Protein AF-A0A974HZK7-F1 (afdb_monomer_lite)

Sequence (130 aa):
MLIGRQHMVKIETKLYTKPSAGNTILRADSYHPRHTKTSVPFSRFLRYRRNCSTLEYFDEQSITLKQKRINRGYSVDIVESADFKACAHDRNSLLLKTKSKDKNNDGATKRDTGDTNKTPIYFSTAYRIQ

pLDDT: mean 77.26, std 22.56, range [32.09, 97.56]

Secondary structure (DSSP, 8-state):
------------------TT----S--TTSSS-HHHHHHHHHHHHHHHHHH-SSHHHHHHHHHHHHHHHHTTT--HHHHHHHHHHHHTS-HHHHHS-PPP------------------------------

Foldseek 3Di:
DDDPPPPPDDDWFADDDDPPPPPPDDAPPDPDDPVRLLVVLLVVLLVRLQRGRDLVSSVVVLVVSLVVRVVSVDDNVSNVVSNVVSSPDDNVVSVDDDDDDPDPDDDDDDPDPDDPDDDPDPDPPDDPDD

Structure (mmCIF, N/CA/C/O backbone):
data_AF-A0A974HZK7-F1
#
_entry.id   AF-A0A974HZK7-F1
#
loop_
_atom_site.group_PDB
_atom_site.id
_atom_site.type_symbol
_atom_site.label_atom_id
_atom_site.label_alt_id
_atom_site.label_comp_id
_atom_site.label_asym_id
_atom_site.label_entity_id
_atom_site.label_seq_id
_atom_site.pdbx_PDB_ins_code
_atom_site.Cartn_x
_atom_site.Cartn_y
_atom_site.Cartn_z
_atom_site.occupancy
_atom_site.B_iso_or_equiv
_atom_site.auth_seq_id
_atom_site.auth_comp_id
_atom_site.auth_asym_id
_atom_site.auth_atom_id
_atom_site.pdbx_PDB_model_num
ATOM 1 N N . MET A 1 1 ? -25.315 12.784 41.393 1.00 38.06 1 MET A N 1
ATOM 2 C CA . MET A 1 1 ? -24.265 12.031 40.672 1.00 38.06 1 MET A CA 1
ATOM 3 C C . MET A 1 1 ? -24.535 12.151 39.179 1.00 38.06 1 MET A C 1
ATOM 5 O O . MET A 1 1 ? -25.517 11.594 38.710 1.00 38.06 1 MET A O 1
ATOM 9 N N . LEU A 1 2 ? -23.744 12.941 38.451 1.00 43.28 2 LEU A N 1
ATOM 10 C CA . LEU A 1 2 ? -23.859 13.066 36.994 1.00 43.28 2 LEU A CA 1
ATOM 11 C C . LEU A 1 2 ? -22.993 11.980 36.349 1.00 43.28 2 LEU A C 1
ATOM 13 O O . LEU A 1 2 ? -21.771 12.006 36.456 1.00 43.28 2 LEU A O 1
ATOM 17 N N . ILE A 1 3 ? -23.646 11.003 35.724 1.00 54.22 3 ILE A N 1
ATOM 18 C CA . ILE A 1 3 ? -23.004 9.953 34.932 1.00 54.22 3 ILE A CA 1
ATOM 19 C C . ILE A 1 3 ? -22.459 10.625 33.669 1.00 54.22 3 ILE A C 1
ATOM 21 O O . ILE A 1 3 ? -23.225 11.064 32.811 1.00 54.22 3 ILE A O 1
ATOM 25 N N . GLY A 1 4 ? -21.135 10.743 33.572 1.00 53.88 4 GLY A N 1
ATOM 26 C CA . GLY A 1 4 ? -20.458 11.244 32.381 1.00 53.88 4 GLY A CA 1
ATOM 27 C C . GLY A 1 4 ? -20.748 10.340 31.184 1.00 53.88 4 GLY A C 1
ATOM 28 O O . GLY A 1 4 ? -20.134 9.286 31.034 1.00 53.88 4 GLY A O 1
ATOM 29 N N . ARG A 1 5 ? -21.688 10.748 30.326 1.00 57.84 5 ARG A N 1
ATOM 30 C CA . ARG A 1 5 ? -21.888 10.159 28.998 1.00 57.84 5 ARG A CA 1
ATOM 31 C C . ARG A 1 5 ? -20.632 10.420 28.167 1.00 57.84 5 ARG A C 1
ATOM 33 O O . ARG A 1 5 ? -20.467 11.488 27.588 1.00 57.84 5 ARG A O 1
ATOM 40 N N . GLN A 1 6 ? -19.745 9.434 28.111 1.00 63.00 6 GLN A N 1
ATOM 41 C CA . GLN A 1 6 ? -18.713 9.355 27.084 1.00 63.00 6 GLN A CA 1
ATOM 42 C C . GLN A 1 6 ? -19.443 9.211 25.741 1.00 63.00 6 GLN A C 1
ATOM 44 O O . GLN A 1 6 ? -19.964 8.142 25.425 1.00 63.00 6 GLN A O 1
ATOM 49 N N . HIS A 1 7 ? -19.551 10.286 24.961 1.00 63.12 7 HIS A N 1
ATOM 50 C CA . HIS A 1 7 ? -19.934 10.157 23.560 1.00 63.12 7 HIS A CA 1
ATOM 51 C C . HIS A 1 7 ? -18.834 9.343 22.865 1.00 63.12 7 HIS A C 1
ATOM 53 O O . HIS A 1 7 ? -17.731 9.846 22.659 1.00 63.12 7 HIS A O 1
ATOM 59 N N . MET A 1 8 ? -19.113 8.078 22.532 1.00 64.25 8 MET A N 1
ATOM 60 C CA . MET A 1 8 ? -18.230 7.236 21.717 1.00 64.25 8 MET A CA 1
ATOM 61 C C . MET A 1 8 ? -18.245 7.759 20.275 1.00 64.25 8 MET A C 1
ATOM 63 O O . MET A 1 8 ? -18.921 7.231 19.396 1.00 64.25 8 MET A O 1
ATOM 67 N N . VAL A 1 9 ? -17.532 8.856 20.034 1.00 81.06 9 VAL A N 1
ATOM 68 C CA . VAL A 1 9 ? -17.313 9.372 18.685 1.00 81.06 9 VAL A CA 1
ATOM 69 C C . VAL A 1 9 ? -16.257 8.492 18.027 1.00 81.06 9 VAL A C 1
ATOM 71 O O . VAL A 1 9 ? -15.106 8.443 18.463 1.00 81.06 9 VAL A O 1
ATOM 74 N N . LYS A 1 10 ? -16.649 7.770 16.974 1.00 85.62 10 LYS A N 1
ATOM 75 C CA . LYS A 1 10 ? -15.711 7.020 16.137 1.00 85.62 10 LYS A CA 1
ATOM 76 C C . LYS A 1 10 ? -14.884 8.022 15.328 1.00 85.62 10 LYS A C 1
ATOM 78 O O . LYS A 1 10 ? -15.414 8.700 14.453 1.00 85.62 10 LYS A O 1
ATOM 83 N N . ILE A 1 11 ? -13.592 8.125 15.633 1.00 89.94 11 ILE A N 1
ATOM 84 C CA . ILE A 1 11 ? -12.662 8.979 1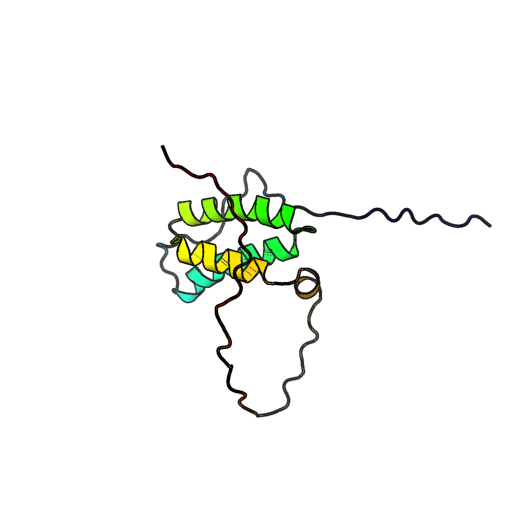4.889 1.00 89.94 11 ILE A CA 1
ATOM 85 C C . ILE A 1 11 ? -12.176 8.210 13.664 1.00 89.94 11 ILE A C 1
ATOM 87 O O . ILE A 1 11 ? -11.546 7.160 13.792 1.00 89.94 11 ILE A O 1
ATOM 91 N N . GLU A 1 12 ? -12.436 8.758 12.482 1.00 93.75 12 GLU A N 1
ATOM 92 C CA . GLU A 1 12 ? -11.912 8.238 11.226 1.00 93.75 12 GLU A CA 1
ATOM 93 C C . GLU A 1 12 ? -10.859 9.180 10.653 1.00 93.75 12 GLU A C 1
ATOM 95 O O . GLU A 1 12 ? -10.958 10.404 10.717 1.00 93.75 12 GLU A O 1
ATOM 100 N N . THR A 1 13 ? -9.819 8.586 10.085 1.00 93.75 13 THR A N 1
ATOM 101 C CA . THR A 1 13 ? -8.685 9.293 9.503 1.00 93.75 13 THR A CA 1
ATOM 102 C C . THR A 1 13 ? -8.561 8.944 8.030 1.00 93.75 13 THR A C 1
ATOM 104 O O . THR A 1 13 ? -8.586 7.772 7.648 1.00 93.75 13 THR A O 1
ATOM 107 N N . LYS A 1 14 ? -8.371 9.973 7.208 1.00 93.88 14 LYS A N 1
ATOM 108 C CA . LYS A 1 14 ? -8.035 9.870 5.789 1.00 93.88 14 LYS A CA 1
ATOM 109 C C . LYS A 1 14 ? -6.716 10.587 5.546 1.00 93.88 14 LYS A C 1
ATOM 111 O O . LYS A 1 14 ? -6.341 11.499 6.285 1.00 93.88 14 LYS A O 1
ATOM 116 N N . LEU A 1 15 ? -5.986 10.167 4.521 1.00 91.69 15 LEU A N 1
ATOM 117 C CA . LEU A 1 15 ? -4.746 10.832 4.163 1.00 91.69 15 LEU A CA 1
ATOM 118 C C . LEU A 1 15 ? -5.020 12.206 3.535 1.00 91.69 15 LEU A C 1
ATOM 120 O O . LEU A 1 15 ? -5.719 12.311 2.533 1.00 91.69 15 LEU A O 1
ATOM 124 N N . TYR A 1 16 ? -4.389 13.242 4.081 1.00 90.25 16 TYR A N 1
ATOM 125 C CA . TYR A 1 16 ? -4.330 14.566 3.471 1.00 90.25 16 TYR A CA 1
ATOM 126 C C . TYR A 1 16 ? -2.948 14.802 2.851 1.00 90.25 16 TYR A C 1
ATOM 128 O O . TYR A 1 16 ? -1.918 14.550 3.481 1.00 90.25 16 TYR A O 1
ATOM 136 N N . THR A 1 17 ? -2.916 15.297 1.613 1.00 84.62 17 THR A N 1
ATOM 137 C CA . THR A 1 17 ? -1.684 15.737 0.945 1.00 84.62 17 THR A CA 1
ATOM 138 C C . THR A 1 17 ? -1.786 17.228 0.675 1.00 84.62 17 THR A C 1
ATOM 140 O O . THR A 1 17 ? -2.718 17.670 0.009 1.00 84.62 17 THR A O 1
ATOM 143 N N . LYS A 1 18 ? -0.816 18.007 1.162 1.00 88.00 18 LYS A N 1
ATOM 144 C CA . LYS A 1 18 ? -0.769 19.449 0.900 1.00 88.00 18 LYS A CA 1
ATOM 145 C C . LYS A 1 18 ? -0.666 19.703 -0.617 1.00 88.00 18 LYS A C 1
ATOM 147 O O . LYS A 1 18 ? 0.160 19.046 -1.252 1.00 88.00 18 LYS A O 1
ATOM 152 N N . PRO A 1 19 ? -1.385 20.688 -1.186 1.00 83.62 19 PRO A N 1
ATOM 153 C CA . PRO A 1 19 ? -1.305 21.008 -2.617 1.00 83.62 19 PRO A CA 1
ATOM 154 C C . PRO A 1 19 ? 0.120 21.308 -3.103 1.00 83.62 19 PRO A C 1
ATOM 156 O O . PRO A 1 19 ? 0.504 20.919 -4.199 1.00 83.62 19 PRO A O 1
ATOM 159 N N . SER A 1 20 ? 0.933 21.945 -2.253 1.00 83.62 20 SER A N 1
ATOM 160 C CA . SER A 1 20 ? 2.330 22.280 -2.553 1.00 83.62 20 SER A CA 1
ATOM 161 C C . SER A 1 20 ? 3.323 21.161 -2.224 1.00 83.62 20 SER A C 1
ATOM 163 O O . SER A 1 20 ? 4.514 21.298 -2.503 1.00 83.62 20 SER A O 1
ATOM 165 N N . ALA A 1 21 ? 2.889 20.080 -1.565 1.00 77.69 21 ALA A N 1
ATOM 166 C CA . ALA A 1 21 ? 3.770 18.957 -1.293 1.00 77.69 21 ALA A CA 1
ATOM 167 C C . ALA A 1 21 ? 3.973 18.191 -2.599 1.00 77.69 21 ALA A C 1
ATOM 169 O O . ALA A 1 21 ? 3.167 17.341 -2.979 1.00 77.69 21 ALA A O 1
ATOM 170 N N . GLY A 1 22 ? 5.073 18.496 -3.287 1.00 67.88 22 GLY A N 1
ATOM 171 C CA . GLY A 1 22 ? 5.517 17.699 -4.417 1.00 67.88 22 GLY A CA 1
ATOM 172 C C . GLY A 1 22 ? 5.631 16.226 -4.025 1.00 67.88 22 GLY A C 1
ATOM 173 O O . GLY A 1 22 ? 5.844 15.876 -2.861 1.00 67.88 22 GLY A O 1
ATOM 174 N N . ASN A 1 23 ? 5.505 15.341 -5.011 1.00 64.44 23 ASN A N 1
ATOM 175 C CA . ASN A 1 23 ? 5.738 13.914 -4.823 1.00 64.44 23 ASN A CA 1
ATOM 176 C C . ASN A 1 23 ? 7.238 13.690 -4.519 1.00 64.44 23 ASN A C 1
ATOM 178 O O . ASN A 1 23 ? 8.011 13.371 -5.418 1.00 64.44 23 ASN A O 1
ATOM 182 N N . THR A 1 24 ? 7.647 13.892 -3.264 1.00 61.62 24 THR A N 1
ATOM 183 C CA . THR A 1 24 ? 9.026 13.974 -2.728 1.00 61.62 24 THR A CA 1
ATOM 184 C C . THR A 1 24 ? 9.790 12.654 -2.722 1.00 61.62 24 THR A C 1
ATOM 186 O O . THR A 1 24 ? 10.678 12.432 -1.910 1.00 61.62 24 THR A O 1
ATOM 189 N N . ILE A 1 25 ? 9.463 11.740 -3.627 1.00 64.81 25 ILE A N 1
ATOM 190 C CA . ILE A 1 25 ? 10.119 10.440 -3.687 1.00 64.81 25 ILE A CA 1
ATOM 191 C C . ILE A 1 25 ? 10.586 10.154 -5.086 1.00 64.81 25 ILE A C 1
ATOM 193 O O . ILE A 1 25 ? 9.818 10.270 -6.046 1.00 64.81 25 ILE A O 1
ATOM 197 N N . LEU A 1 26 ? 11.848 9.745 -5.074 1.00 86.50 26 LEU A N 1
ATOM 198 C CA . LEU A 1 26 ? 12.656 9.064 -6.057 1.00 86.50 26 LEU A CA 1
ATOM 199 C C . LEU A 1 26 ? 11.974 8.766 -7.392 1.00 86.50 26 LEU A C 1
ATOM 201 O O . LEU A 1 26 ? 10.902 8.167 -7.444 1.00 86.50 26 LEU A O 1
ATOM 205 N N . ARG A 1 27 ? 12.626 9.178 -8.479 1.00 91.25 27 ARG A N 1
ATOM 206 C CA . ARG A 1 27 ? 12.264 8.738 -9.825 1.00 91.25 27 ARG A CA 1
ATOM 207 C C . ARG A 1 27 ? 12.791 7.329 -10.089 1.00 91.25 27 ARG A C 1
ATOM 209 O O . ARG A 1 27 ? 13.791 6.929 -9.502 1.00 91.25 27 ARG A O 1
ATOM 216 N N . ALA A 1 28 ? 12.146 6.588 -10.982 1.00 91.88 28 ALA A N 1
ATOM 217 C CA . ALA A 1 28 ? 12.598 5.240 -11.328 1.00 91.88 28 ALA A CA 1
ATOM 218 C C . ALA A 1 28 ? 13.940 5.224 -12.091 1.00 91.88 28 ALA A C 1
ATOM 220 O O . ALA A 1 28 ? 14.714 4.276 -11.958 1.00 91.88 28 ALA A O 1
ATOM 221 N N . ASP A 1 29 ? 14.246 6.290 -12.828 1.00 92.19 29 ASP A N 1
ATOM 222 C CA . ASP A 1 29 ? 15.466 6.481 -13.627 1.00 92.19 29 ASP A CA 1
ATOM 223 C C . ASP A 1 29 ? 16.657 7.042 -12.831 1.00 92.19 29 ASP A C 1
ATOM 225 O O . ASP A 1 29 ? 17.756 7.162 -13.361 1.00 92.19 29 ASP A O 1
ATOM 229 N N . SER A 1 30 ? 16.483 7.357 -11.546 1.00 92.12 30 SER A N 1
ATOM 230 C CA . SER A 1 30 ? 17.564 7.913 -10.730 1.00 92.12 30 SER A CA 1
ATOM 231 C C . SER A 1 30 ? 18.711 6.918 -10.506 1.00 92.12 30 SER A C 1
ATOM 233 O O . SER 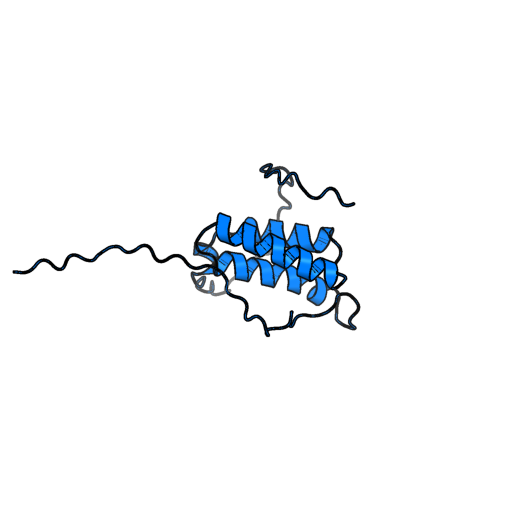A 1 30 ? 18.528 5.701 -10.565 1.00 92.12 30 SER A O 1
ATOM 235 N N . TYR A 1 31 ? 19.896 7.405 -10.144 1.00 94.12 31 TYR A N 1
ATOM 236 C CA . TYR A 1 31 ? 21.050 6.550 -9.844 1.00 94.12 31 TYR A CA 1
ATOM 237 C C . TYR A 1 31 ? 20.997 5.983 -8.415 1.00 94.12 31 TYR A C 1
ATOM 239 O O . TYR A 1 31 ? 21.801 6.322 -7.550 1.00 94.12 31 TYR A O 1
ATOM 247 N N . HIS A 1 32 ? 19.971 5.189 -8.112 1.00 91.94 32 HIS A N 1
ATOM 248 C CA . HIS A 1 32 ? 19.811 4.516 -6.819 1.00 91.94 32 HIS A CA 1
ATOM 249 C C . HIS A 1 32 ? 19.712 2.999 -6.993 1.00 91.94 32 HIS A C 1
ATOM 251 O O . HIS A 1 32 ? 19.240 2.531 -8.036 1.00 91.94 32 HIS A O 1
ATOM 257 N N . PRO A 1 33 ? 20.088 2.219 -5.964 1.00 94.19 33 PRO A N 1
ATOM 258 C CA . PRO A 1 33 ? 19.976 0.771 -6.009 1.00 94.19 33 PRO A CA 1
ATOM 259 C C . PRO A 1 33 ? 18.554 0.295 -6.318 1.00 94.19 33 PRO A C 1
ATOM 261 O O . PRO A 1 33 ? 17.561 0.874 -5.863 1.00 94.19 33 PRO A O 1
ATOM 264 N N . ARG A 1 34 ? 18.457 -0.823 -7.048 1.00 91.88 34 ARG A N 1
ATOM 265 C CA . ARG A 1 34 ? 17.174 -1.430 -7.436 1.00 91.88 34 ARG A CA 1
ATOM 266 C C . ARG A 1 34 ? 16.275 -1.696 -6.228 1.00 91.88 34 ARG A C 1
ATOM 268 O O . ARG A 1 34 ? 15.092 -1.374 -6.281 1.00 91.88 34 ARG A O 1
ATOM 275 N N . HIS A 1 35 ? 16.841 -2.218 -5.138 1.00 92.88 35 HIS A N 1
ATOM 276 C CA . HIS A 1 35 ? 16.084 -2.550 -3.929 1.00 92.88 35 HIS A CA 1
ATOM 277 C C . HIS A 1 35 ? 15.391 -1.323 -3.314 1.00 92.88 35 HIS A C 1
ATOM 279 O O . HIS A 1 35 ? 14.252 -1.433 -2.863 1.00 92.88 35 HIS A O 1
ATOM 285 N N . THR A 1 36 ? 16.027 -0.146 -3.356 1.00 92.06 36 THR A N 1
ATOM 286 C CA . THR A 1 36 ? 15.452 1.121 -2.877 1.00 92.06 36 THR A CA 1
ATOM 287 C C . THR A 1 36 ? 14.289 1.554 -3.754 1.00 92.06 36 THR A C 1
ATOM 289 O O . THR A 1 36 ? 13.224 1.916 -3.260 1.00 92.06 36 THR A O 1
ATOM 292 N N . LYS A 1 37 ? 14.458 1.473 -5.076 1.00 91.69 37 LYS A N 1
ATOM 293 C CA . LYS A 1 37 ? 13.392 1.822 -6.018 1.00 91.69 37 LYS A CA 1
ATOM 294 C C . LYS A 1 37 ? 12.180 0.909 -5.843 1.00 91.69 37 LYS A C 1
ATOM 296 O O . LYS A 1 37 ? 11.064 1.403 -5.879 1.00 91.69 37 LYS A O 1
ATOM 301 N N . THR A 1 38 ? 12.373 -0.383 -5.590 1.00 91.19 38 THR A N 1
ATOM 302 C CA . THR A 1 38 ? 11.262 -1.322 -5.361 1.00 91.19 38 THR A CA 1
ATOM 303 C C . THR A 1 38 ? 10.630 -1.197 -3.974 1.00 91.19 38 THR A C 1
ATOM 305 O O . THR A 1 38 ? 9.425 -1.393 -3.835 1.00 91.19 38 THR A O 1
ATOM 308 N N . SER A 1 39 ? 11.404 -0.862 -2.937 1.00 93.94 39 SER A N 1
ATOM 309 C CA . SER A 1 39 ? 10.889 -0.756 -1.564 1.00 93.94 39 SER A CA 1
ATOM 310 C C . SER A 1 39 ? 10.122 0.542 -1.321 1.00 93.94 39 SER A C 1
ATOM 312 O O . SER A 1 39 ? 9.171 0.558 -0.538 1.00 93.94 39 SER A O 1
ATOM 314 N N . VAL A 1 40 ? 10.489 1.627 -2.011 1.00 93.31 40 VAL A N 1
ATOM 315 C CA . VAL A 1 40 ? 9.845 2.937 -1.872 1.00 93.31 40 VAL A CA 1
ATOM 316 C C . VAL A 1 40 ? 8.330 2.882 -2.143 1.00 93.31 40 VAL A C 1
ATOM 318 O O . VAL A 1 40 ? 7.590 3.309 -1.251 1.00 93.31 40 VAL A O 1
ATOM 321 N N . PRO A 1 41 ? 7.828 2.348 -3.281 1.00 94.12 41 PRO A N 1
ATOM 322 C CA . PRO A 1 41 ? 6.394 2.198 -3.526 1.00 94.12 41 PRO A CA 1
ATOM 323 C C . PRO A 1 41 ? 5.691 1.429 -2.406 1.00 94.12 41 PRO A C 1
ATOM 325 O O . PRO A 1 41 ? 4.765 1.963 -1.797 1.00 94.12 41 PRO A O 1
ATOM 328 N N . PHE A 1 42 ? 6.196 0.242 -2.054 1.00 96.06 42 PHE A N 1
ATOM 329 C CA . PHE A 1 42 ? 5.622 -0.594 -0.995 1.00 96.06 42 PHE A CA 1
ATOM 330 C C . PHE A 1 42 ? 5.551 0.136 0.349 1.00 96.06 42 PHE A C 1
ATOM 332 O O . PHE A 1 42 ? 4.491 0.206 0.965 1.00 96.06 42 PHE A O 1
ATOM 339 N N . SER A 1 43 ? 6.648 0.771 0.771 1.00 95.12 43 SER A N 1
ATOM 340 C CA . SER A 1 43 ? 6.691 1.523 2.028 1.00 95.12 43 SER A CA 1
ATOM 341 C C . SER A 1 43 ? 5.662 2.656 2.077 1.00 95.12 43 SER A C 1
ATOM 343 O O . SER A 1 43 ? 5.167 3.001 3.152 1.00 95.12 43 SER A O 1
ATOM 345 N N . ARG A 1 44 ? 5.316 3.240 0.923 1.00 94.06 44 ARG A N 1
ATOM 346 C CA . ARG A 1 44 ? 4.320 4.305 0.843 1.00 94.06 44 ARG A CA 1
ATOM 347 C C . ARG A 1 44 ? 2.910 3.765 0.996 1.00 94.06 44 ARG A C 1
ATOM 349 O O . ARG A 1 44 ? 2.175 4.296 1.824 1.00 94.06 44 ARG A O 1
ATOM 356 N N . PHE A 1 45 ? 2.565 2.715 0.254 1.00 96.31 45 PHE A N 1
ATOM 357 C CA . PHE A 1 45 ? 1.264 2.065 0.385 1.00 96.31 45 PHE A CA 1
ATOM 358 C C . PHE A 1 45 ? 1.059 1.538 1.806 1.00 96.31 45 PHE A C 1
ATOM 360 O O . PHE A 1 45 ? 0.021 1.790 2.406 1.00 96.31 45 PHE A O 1
ATOM 367 N N . LEU A 1 46 ? 2.086 0.942 2.418 1.00 96.56 46 LEU A N 1
ATOM 368 C CA . LEU A 1 46 ? 2.011 0.463 3.799 1.00 96.56 46 LEU A CA 1
ATOM 369 C C . LEU A 1 46 ? 1.704 1.593 4.798 1.00 96.56 46 LEU A C 1
ATOM 371 O O . LEU A 1 46 ? 0.899 1.436 5.716 1.00 96.56 46 LEU A O 1
ATOM 375 N N . ARG A 1 47 ? 2.298 2.778 4.601 1.00 94.56 47 ARG A N 1
ATOM 376 C CA . ARG A 1 47 ? 1.972 3.964 5.411 1.00 94.56 47 ARG A CA 1
ATOM 377 C C . ARG A 1 47 ? 0.545 4.447 5.171 1.00 94.56 47 ARG A C 1
ATOM 379 O O . ARG A 1 47 ? -0.096 4.881 6.123 1.00 94.56 47 ARG A O 1
ATOM 386 N N . TYR A 1 48 ? 0.054 4.389 3.935 1.00 95.50 48 TYR A N 1
ATOM 387 C CA . TYR A 1 48 ? -1.320 4.776 3.607 1.00 95.50 48 TYR A CA 1
ATOM 388 C C . TYR A 1 48 ? -2.303 3.819 4.281 1.00 95.50 48 TYR A C 1
ATOM 390 O O . TYR A 1 48 ? -3.226 4.285 4.944 1.00 95.50 48 TYR A O 1
ATOM 398 N N . ARG A 1 49 ? -2.030 2.510 4.220 1.00 96.62 49 ARG A N 1
ATOM 399 C CA . ARG A 1 49 ? -2.807 1.459 4.886 1.00 96.62 49 ARG A CA 1
ATOM 400 C C . ARG A 1 49 ? -2.900 1.679 6.392 1.00 96.62 49 ARG A C 1
ATOM 402 O O . ARG A 1 49 ? -3.966 1.521 6.975 1.00 96.62 49 ARG A O 1
ATOM 409 N N . ARG A 1 50 ? -1.792 2.079 7.017 1.00 95.62 50 ARG A N 1
ATOM 410 C CA . ARG A 1 50 ? -1.737 2.406 8.447 1.00 95.62 50 ARG A CA 1
ATOM 411 C C . ARG A 1 50 ? -2.509 3.687 8.793 1.00 95.62 50 ARG A C 1
ATOM 413 O O . ARG A 1 50 ? -3.188 3.742 9.814 1.00 95.62 50 ARG A O 1
ATOM 420 N N . ASN A 1 51 ? -2.364 4.734 7.979 1.00 95.31 51 ASN A N 1
ATOM 421 C CA . ASN A 1 51 ? -2.904 6.063 8.278 1.00 95.31 51 ASN A CA 1
ATOM 422 C C . ASN A 1 51 ? -4.401 6.200 7.945 1.00 95.31 51 ASN A C 1
ATOM 424 O O . ASN A 1 51 ? -5.082 7.000 8.585 1.00 95.31 51 ASN A O 1
ATOM 428 N N . CYS A 1 52 ? -4.920 5.455 6.967 1.00 95.50 52 CYS A N 1
ATOM 429 C CA . CYS A 1 52 ? -6.350 5.434 6.650 1.00 95.50 52 CYS A CA 1
ATOM 430 C C . CYS A 1 52 ? -7.085 4.544 7.652 1.00 95.50 52 CYS A C 1
ATOM 432 O O . CYS A 1 52 ? -6.596 3.472 7.993 1.00 95.50 52 CYS A O 1
ATOM 434 N N . SER A 1 53 ? -8.226 4.998 8.166 1.00 94.06 53 SER A N 1
ATOM 435 C CA . SER A 1 53 ? -9.008 4.241 9.154 1.00 94.06 53 SER A CA 1
ATOM 436 C C . SER A 1 53 ? -9.822 3.107 8.541 1.00 94.06 53 SER A C 1
ATOM 438 O O . SER A 1 53 ? -9.985 2.071 9.182 1.00 94.06 53 SER A O 1
ATOM 440 N N . THR A 1 54 ? -10.287 3.284 7.308 1.00 94.06 54 THR A N 1
ATOM 441 C CA . THR A 1 54 ? -11.102 2.313 6.575 1.00 94.06 54 THR A CA 1
ATOM 442 C C . THR A 1 54 ? -10.361 1.811 5.337 1.00 94.06 54 THR A C 1
ATOM 444 O O . THR A 1 54 ? -9.362 2.410 4.916 1.00 94.06 54 THR A O 1
ATOM 447 N N . LEU A 1 55 ? -10.810 0.681 4.788 1.00 94.50 55 LEU A N 1
ATOM 448 C CA . LEU A 1 55 ? -10.217 0.123 3.574 1.00 94.50 55 LEU A CA 1
ATOM 449 C C . LEU A 1 55 ? -10.598 0.968 2.353 1.00 94.50 55 LEU A C 1
ATOM 451 O O . LEU A 1 55 ? -9.749 1.250 1.520 1.00 94.50 55 LEU A O 1
ATOM 455 N N . GLU A 1 56 ? -11.817 1.497 2.334 1.00 95.38 56 GLU A N 1
ATOM 456 C CA . GLU A 1 56 ? -12.342 2.361 1.279 1.00 95.38 56 GLU A CA 1
ATOM 457 C C . GLU A 1 56 ? -11.495 3.635 1.132 1.00 95.38 56 GLU A C 1
ATOM 459 O O . GLU A 1 56 ? -11.062 3.985 0.034 1.00 95.38 56 GLU A O 1
ATOM 464 N N . TYR A 1 57 ? -11.151 4.299 2.246 1.00 95.88 57 TYR A N 1
ATOM 465 C CA . TYR A 1 57 ? -10.252 5.458 2.201 1.00 95.88 57 TYR A CA 1
ATOM 466 C C . TYR A 1 57 ? -8.841 5.092 1.751 1.00 95.88 57 TYR A C 1
ATOM 468 O O . TYR A 1 57 ? -8.170 5.921 1.135 1.00 95.88 57 TYR A O 1
ATOM 476 N N . PHE A 1 58 ? -8.367 3.889 2.076 1.00 96.38 58 PHE A N 1
ATOM 477 C CA . PHE A 1 58 ? -7.087 3.416 1.570 1.00 96.38 58 PHE A CA 1
ATOM 478 C C . PHE A 1 58 ? -7.147 3.229 0.051 1.00 96.38 58 PHE A C 1
ATOM 480 O O . PHE A 1 58 ? -6.305 3.801 -0.636 1.00 96.38 58 PHE A O 1
ATOM 487 N N . ASP A 1 59 ? -8.156 2.533 -0.470 1.00 96.19 59 ASP A N 1
ATOM 488 C CA . ASP A 1 59 ? -8.295 2.235 -1.897 1.00 96.19 59 ASP A CA 1
ATOM 489 C C . ASP A 1 59 ? -8.391 3.513 -2.742 1.00 96.19 59 ASP A C 1
ATOM 491 O O . ASP A 1 59 ? -7.643 3.681 -3.711 1.00 96.19 59 ASP A O 1
ATOM 495 N N . GLU A 1 60 ? -9.214 4.478 -2.319 1.00 95.75 60 GLU A N 1
ATOM 496 C CA . GLU A 1 60 ? -9.317 5.792 -2.967 1.00 95.75 60 GLU A CA 1
ATOM 497 C C . GLU A 1 60 ? -7.956 6.508 -3.052 1.00 95.75 60 GLU A C 1
ATOM 499 O O . GLU A 1 60 ? -7.563 7.051 -4.093 1.00 95.75 60 GLU A O 1
ATOM 504 N N . GLN A 1 61 ? -7.206 6.525 -1.946 1.00 94.50 61 GLN A N 1
ATOM 505 C CA . GLN A 1 61 ? -5.897 7.180 -1.890 1.00 94.50 61 GLN A CA 1
ATOM 506 C C . GLN A 1 61 ? -4.832 6.396 -2.664 1.00 94.50 61 GLN A C 1
ATOM 508 O O . GLN A 1 61 ? -3.933 6.999 -3.265 1.00 94.50 61 GLN A O 1
ATOM 513 N N . SER A 1 62 ? -4.940 5.069 -2.692 1.00 95.12 62 SER A N 1
ATOM 514 C CA . SER A 1 62 ? -4.051 4.181 -3.430 1.00 95.12 62 SER A CA 1
ATOM 515 C C . SER A 1 62 ? -4.167 4.390 -4.931 1.00 95.12 62 SER A C 1
ATOM 517 O O . SER A 1 62 ? -3.133 4.463 -5.588 1.00 95.12 62 SER A O 1
ATOM 519 N N . ILE A 1 63 ? -5.364 4.605 -5.489 1.00 95.44 63 ILE A N 1
ATOM 520 C CA . ILE A 1 63 ? -5.535 4.936 -6.919 1.00 95.44 63 ILE A CA 1
ATOM 521 C C . ILE A 1 63 ? -4.708 6.174 -7.294 1.00 95.44 63 ILE A C 1
ATOM 523 O O . ILE A 1 63 ? -3.894 6.141 -8.222 1.00 95.44 63 ILE A O 1
ATOM 527 N N . THR A 1 64 ? -4.840 7.244 -6.506 1.00 92.81 64 THR A N 1
ATOM 528 C CA . THR A 1 64 ? -4.090 8.490 -6.726 1.00 92.81 64 THR A CA 1
ATOM 529 C C . THR A 1 64 ? -2.580 8.260 -6.588 1.00 92.81 64 THR A C 1
ATOM 531 O O . THR A 1 64 ? -1.774 8.800 -7.352 1.00 92.81 64 THR A O 1
ATOM 534 N N . LEU A 1 65 ? -2.157 7.449 -5.614 1.00 93.12 65 LEU A N 1
ATOM 535 C CA . LEU A 1 65 ? -0.749 7.119 -5.409 1.00 93.12 65 LEU A CA 1
ATOM 536 C C . LEU A 1 65 ? -0.170 6.273 -6.555 1.00 93.12 65 LEU A C 1
ATOM 538 O O . LEU A 1 65 ? 0.963 6.538 -6.971 1.00 93.12 65 LEU A O 1
ATOM 542 N N . LYS A 1 66 ? -0.934 5.310 -7.085 1.00 94.94 66 LYS A N 1
ATOM 543 C CA . LYS A 1 66 ? -0.553 4.474 -8.232 1.00 94.94 66 LYS A CA 1
ATOM 544 C C . LYS A 1 66 ? -0.240 5.339 -9.445 1.00 94.94 66 LYS A C 1
ATOM 546 O O . LYS A 1 66 ? 0.887 5.302 -9.939 1.00 94.94 66 LYS A O 1
ATOM 551 N N . GLN A 1 67 ? -1.169 6.215 -9.829 1.00 9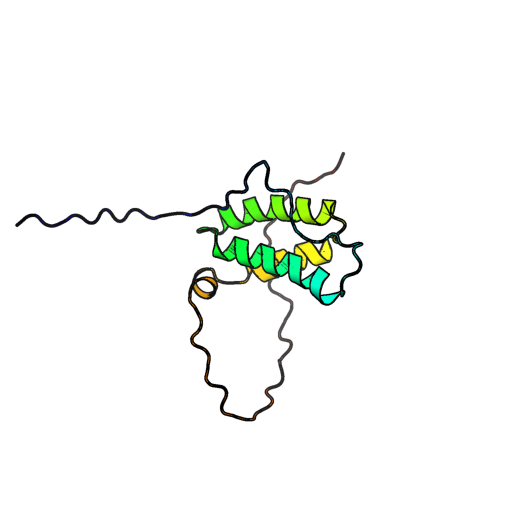3.19 67 GLN A N 1
ATOM 552 C CA . GLN A 1 67 ? -0.975 7.171 -10.926 1.00 93.19 67 GLN A CA 1
ATOM 553 C C . GLN A 1 67 ? 0.278 8.031 -10.708 1.00 93.19 67 GLN A C 1
ATOM 555 O O . GLN A 1 67 ? 1.136 8.142 -11.581 1.00 93.19 67 GLN A O 1
ATOM 560 N N . LYS A 1 68 ? 0.465 8.568 -9.495 1.00 91.44 68 LYS A N 1
ATOM 561 C CA . LYS A 1 68 ? 1.654 9.364 -9.148 1.00 91.44 68 LYS A CA 1
ATOM 562 C C . LYS A 1 68 ? 2.972 8.588 -9.236 1.00 91.44 68 LYS A C 1
ATOM 564 O O . LYS A 1 68 ? 4.017 9.224 -9.384 1.00 91.44 68 LYS A O 1
ATOM 569 N N . ARG A 1 69 ? 2.978 7.262 -9.054 1.00 92.00 69 ARG A N 1
ATOM 570 C CA . ARG A 1 69 ? 4.180 6.425 -9.223 1.00 92.00 69 ARG A CA 1
ATOM 571 C C . ARG A 1 69 ? 4.415 6.079 -10.686 1.00 92.00 69 ARG A C 1
ATOM 573 O O . ARG A 1 69 ? 5.541 6.258 -11.143 1.00 92.00 69 ARG A O 1
ATOM 580 N N . ILE A 1 70 ? 3.377 5.688 -11.417 1.00 94.38 70 ILE A N 1
ATOM 581 C CA . ILE A 1 70 ? 3.465 5.387 -12.853 1.00 94.38 70 ILE A CA 1
ATOM 582 C C . ILE A 1 70 ? 3.972 6.615 -13.621 1.00 94.38 70 ILE A C 1
ATOM 584 O O . ILE A 1 70 ? 4.990 6.538 -14.302 1.00 94.38 70 ILE A O 1
ATOM 588 N N . ASN A 1 71 ? 3.400 7.797 -13.366 1.00 92.00 71 ASN A N 1
ATOM 589 C CA . ASN A 1 71 ? 3.839 9.065 -13.969 1.00 92.00 71 ASN A CA 1
ATOM 590 C C . ASN A 1 71 ? 5.288 9.449 -13.609 1.00 92.00 71 ASN A C 1
ATOM 592 O O . ASN A 1 71 ? 5.873 10.352 -14.202 1.00 92.00 71 ASN A O 1
ATOM 596 N N . ARG A 1 72 ? 5.880 8.797 -12.602 1.00 91.19 72 ARG A N 1
ATOM 597 C CA . ARG A 1 72 ? 7.274 8.991 -12.182 1.00 91.19 72 ARG A CA 1
ATOM 598 C C . ARG A 1 72 ? 8.229 7.941 -12.772 1.00 91.19 72 ARG A C 1
ATOM 600 O O . ARG A 1 72 ? 9.392 7.891 -12.368 1.00 91.19 72 ARG A O 1
ATOM 607 N N . GLY A 1 73 ? 7.740 7.122 -13.702 1.00 93.88 73 GLY A N 1
ATOM 608 C CA . GLY A 1 73 ? 8.505 6.120 -14.440 1.00 93.88 73 GLY A CA 1
ATOM 609 C C . GLY A 1 73 ? 8.571 4.747 -13.774 1.00 93.88 73 GLY A C 1
ATOM 610 O O . GLY A 1 73 ? 9.349 3.906 -14.211 1.00 93.88 73 GLY A O 1
ATOM 611 N N . TYR A 1 74 ? 7.812 4.501 -12.701 1.00 94.94 74 TYR A N 1
ATOM 612 C CA . TYR A 1 74 ? 7.731 3.153 -12.135 1.00 94.94 74 TYR A CA 1
ATOM 613 C C . TYR A 1 74 ? 6.863 2.261 -13.025 1.00 94.94 74 TYR A C 1
ATOM 615 O O . TYR A 1 74 ? 5.783 2.675 -13.438 1.00 94.94 74 TYR A O 1
ATOM 623 N N . SER A 1 75 ? 7.309 1.028 -13.277 1.00 95.19 75 SER A N 1
ATOM 624 C CA . SER A 1 75 ? 6.513 0.027 -13.994 1.00 95.19 75 SER A CA 1
ATOM 625 C C . SER A 1 75 ? 5.236 -0.309 -13.225 1.00 95.19 75 SER A C 1
ATOM 627 O O . SER A 1 75 ? 5.274 -0.430 -11.994 1.00 95.19 75 SER A O 1
ATOM 629 N N . VAL A 1 76 ? 4.144 -0.532 -13.955 1.00 96.62 76 VAL A N 1
ATOM 630 C CA . VAL A 1 76 ? 2.825 -0.866 -13.398 1.00 96.62 76 VAL A CA 1
ATOM 631 C C . VAL A 1 76 ? 2.909 -2.070 -12.454 1.00 96.62 76 VAL A C 1
ATOM 633 O O . VAL A 1 76 ? 2.500 -1.953 -11.304 1.00 96.62 76 VAL A O 1
ATOM 636 N N . ASP A 1 77 ? 3.594 -3.145 -12.851 1.00 96.19 77 ASP A N 1
ATOM 637 C CA . ASP A 1 77 ? 3.712 -4.381 -12.060 1.00 96.19 77 ASP A CA 1
ATOM 638 C C . ASP A 1 77 ? 4.305 -4.165 -10.658 1.00 96.19 77 ASP A C 1
ATOM 640 O O . ASP A 1 77 ? 3.839 -4.721 -9.664 1.00 96.19 77 ASP A O 1
ATOM 644 N N . ILE A 1 78 ? 5.344 -3.326 -10.550 1.00 94.81 78 ILE A N 1
ATOM 645 C CA . ILE A 1 78 ? 5.980 -3.004 -9.260 1.00 94.81 78 ILE A CA 1
ATOM 646 C C . ILE A 1 78 ? 4.998 -2.241 -8.372 1.00 94.81 78 ILE A C 1
ATOM 648 O O . ILE A 1 78 ? 4.957 -2.459 -7.161 1.00 94.81 78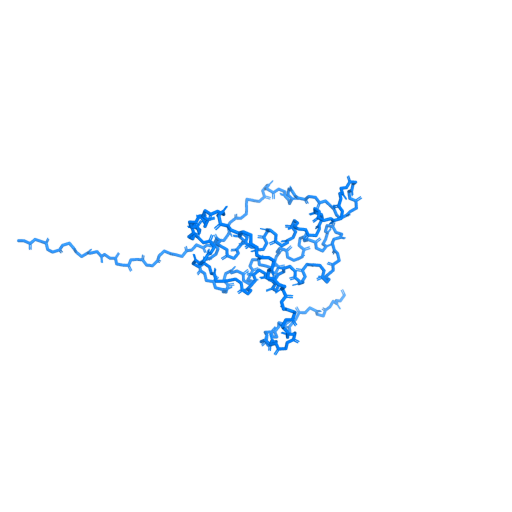 ILE A O 1
ATOM 652 N N . VAL A 1 79 ? 4.239 -1.325 -8.968 1.00 96.69 79 VAL A N 1
ATOM 653 C CA . VAL A 1 79 ? 3.284 -0.475 -8.262 1.00 96.69 79 VAL A CA 1
ATOM 654 C C . VAL A 1 79 ? 2.085 -1.297 -7.788 1.00 96.69 79 VAL A C 1
ATOM 656 O O . VAL A 1 79 ? 1.724 -1.194 -6.618 1.00 96.69 79 VAL A O 1
ATOM 659 N N . GLU A 1 80 ? 1.523 -2.150 -8.640 1.00 97.31 80 GLU A N 1
ATOM 660 C CA . GLU A 1 80 ? 0.400 -3.028 -8.295 1.00 97.31 80 GLU A CA 1
ATOM 661 C C . GLU A 1 80 ? 0.797 -4.102 -7.285 1.00 97.31 80 GLU A C 1
ATOM 663 O O . GLU A 1 80 ? 0.107 -4.294 -6.288 1.00 97.31 80 GLU A O 1
ATOM 668 N N . SER A 1 81 ? 1.958 -4.743 -7.462 1.00 96.88 81 SER A N 1
ATOM 669 C CA . SER A 1 81 ? 2.474 -5.704 -6.481 1.00 96.88 81 SER A CA 1
ATOM 670 C C . SER A 1 81 ? 2.681 -5.051 -5.112 1.00 96.88 81 SER A C 1
ATOM 672 O O . SER A 1 81 ? 2.424 -5.667 -4.077 1.00 96.88 81 SER A O 1
ATOM 674 N N . ALA A 1 82 ? 3.143 -3.798 -5.083 1.00 96.75 82 ALA A N 1
ATOM 675 C CA . ALA A 1 82 ? 3.319 -3.041 -3.851 1.00 96.75 82 ALA A CA 1
ATOM 676 C C . ALA A 1 82 ? 1.982 -2.675 -3.183 1.00 96.75 82 ALA A C 1
ATOM 678 O O . ALA A 1 82 ? 1.877 -2.800 -1.962 1.00 96.75 82 ALA A O 1
ATOM 679 N N . ASP A 1 83 ? 0.989 -2.248 -3.965 1.00 97.56 83 ASP A N 1
ATOM 680 C CA . ASP A 1 83 ? -0.370 -1.942 -3.503 1.00 97.56 83 ASP A CA 1
ATOM 681 C C . ASP A 1 83 ? -1.042 -3.191 -2.918 1.00 97.56 83 ASP A C 1
ATOM 683 O O . ASP A 1 83 ? -1.448 -3.195 -1.756 1.00 97.56 83 ASP A O 1
ATOM 687 N N . PHE A 1 84 ? -1.027 -4.300 -3.664 1.00 97.31 84 PHE A N 1
ATOM 688 C CA . PHE A 1 84 ? -1.578 -5.585 -3.236 1.00 97.31 84 PHE A CA 1
ATOM 689 C C . PHE A 1 84 ? -0.952 -6.076 -1.926 1.00 97.31 84 PHE A C 1
ATOM 691 O O . PHE A 1 84 ? -1.658 -6.408 -0.972 1.00 97.31 84 PHE A O 1
ATOM 698 N N . LYS A 1 85 ? 0.386 -6.058 -1.836 1.00 96.75 85 LYS A N 1
ATOM 699 C CA . LYS A 1 85 ? 1.098 -6.446 -0.609 1.00 96.75 85 LYS A CA 1
ATOM 700 C C . LYS A 1 85 ? 0.711 -5.568 0.574 1.00 96.75 85 LYS A C 1
ATOM 702 O O . LYS A 1 85 ? 0.556 -6.082 1.672 1.00 96.75 85 LYS A O 1
ATOM 707 N N . ALA A 1 86 ? 0.574 -4.259 0.373 1.00 96.75 86 ALA A N 1
ATOM 708 C CA . ALA A 1 86 ? 0.187 -3.343 1.439 1.00 96.75 86 ALA A CA 1
ATOM 709 C C . ALA A 1 86 ? -1.270 -3.541 1.881 1.00 96.75 86 ALA A C 1
ATOM 711 O O . ALA A 1 86 ? -1.541 -3.499 3.080 1.00 96.75 86 ALA A O 1
ATOM 712 N N . CYS A 1 87 ? -2.182 -3.787 0.937 1.00 95.62 87 CYS A N 1
ATOM 713 C CA . CYS A 1 87 ? -3.594 -4.057 1.201 1.00 95.62 87 CYS A CA 1
ATOM 714 C C . CYS A 1 87 ? -3.783 -5.299 2.088 1.00 95.62 87 CYS A C 1
ATOM 716 O O . CYS A 1 87 ? -4.582 -5.279 3.024 1.00 95.62 87 CYS A O 1
ATOM 718 N N . ALA A 1 88 ? -2.963 -6.334 1.876 1.00 95.81 88 ALA A N 1
ATOM 719 C CA . ALA A 1 88 ? -2.994 -7.571 2.657 1.00 95.81 88 ALA A CA 1
ATOM 720 C C . ALA A 1 88 ? -2.649 -7.397 4.152 1.00 95.81 88 ALA A C 1
ATOM 722 O O . ALA A 1 88 ? -2.921 -8.293 4.951 1.00 95.81 88 ALA A O 1
ATOM 723 N N . HIS A 1 89 ? -2.052 -6.272 4.561 1.00 94.81 89 HIS A N 1
ATOM 724 C CA . HIS A 1 89 ? -1.764 -6.020 5.972 1.00 94.81 89 HIS A CA 1
ATOM 725 C C . HIS A 1 89 ? -3.007 -5.545 6.740 1.00 94.81 89 HIS A C 1
ATOM 727 O O . HIS A 1 89 ? -3.729 -4.638 6.315 1.00 94.81 89 HIS A O 1
ATOM 733 N N . ASP A 1 90 ? -3.206 -6.094 7.940 1.00 93.88 90 ASP A N 1
ATOM 734 C CA . ASP A 1 90 ? -4.171 -5.559 8.898 1.00 93.88 90 ASP A CA 1
ATOM 735 C C . ASP A 1 90 ? -3.689 -4.216 9.466 1.00 93.88 90 ASP A C 1
ATOM 737 O O . ASP A 1 90 ? -2.537 -4.072 9.881 1.00 93.88 90 ASP A O 1
ATOM 741 N N . ARG A 1 91 ? -4.582 -3.229 9.543 1.00 93.94 91 ARG A N 1
ATOM 742 C CA . ARG A 1 91 ? -4.244 -1.884 10.021 1.00 93.94 91 ARG A CA 1
ATOM 743 C C . ARG A 1 91 ? -3.805 -1.883 11.480 1.00 93.94 91 ARG A C 1
ATOM 745 O O . ARG A 1 91 ? -2.853 -1.178 11.816 1.00 93.94 91 ARG A O 1
ATOM 752 N N . ASN A 1 92 ? -4.490 -2.631 12.344 1.00 91.69 92 ASN A N 1
ATOM 753 C CA . ASN A 1 92 ? -4.183 -2.627 13.773 1.00 91.69 92 ASN A CA 1
ATOM 754 C C . ASN A 1 92 ? -2.786 -3.201 14.012 1.00 91.69 92 ASN A C 1
ATOM 756 O O . ASN A 1 92 ? -2.014 -2.627 14.781 1.00 91.69 92 ASN A O 1
ATOM 760 N N . SER A 1 93 ? -2.410 -4.235 13.254 1.00 91.88 93 SER A N 1
ATOM 761 C CA . SER A 1 93 ? -1.045 -4.769 13.264 1.00 91.88 93 SER A CA 1
ATOM 762 C C . SER A 1 93 ? 0.032 -3.739 12.873 1.00 91.88 93 SER A C 1
ATOM 764 O O . SER A 1 93 ? 1.150 -3.811 13.374 1.00 91.88 93 SER A O 1
ATOM 766 N N . LEU A 1 94 ? -0.291 -2.749 12.027 1.00 91.69 94 LEU A N 1
ATOM 767 C CA . LEU A 1 94 ? 0.643 -1.697 11.591 1.00 91.69 94 LEU A CA 1
ATOM 768 C C . LEU A 1 94 ? 0.731 -0.503 12.554 1.00 91.69 94 LEU A C 1
ATOM 770 O O . LEU A 1 94 ? 1.683 0.280 12.482 1.00 91.69 94 LEU A O 1
ATOM 774 N N . LEU A 1 95 ? -0.282 -0.309 13.397 1.00 90.19 95 LEU A N 1
ATOM 775 C CA . LEU A 1 95 ? -0.313 0.753 14.407 1.00 90.19 95 LEU A CA 1
ATOM 776 C C . LEU A 1 95 ? 0.374 0.330 15.698 1.00 90.19 95 LEU A C 1
ATOM 778 O O . LEU A 1 95 ? 1.046 1.140 16.339 1.00 90.19 95 LEU A O 1
ATOM 782 N N . LEU A 1 96 ? 0.200 -0.932 16.079 1.00 87.31 96 LEU A N 1
ATOM 783 C CA . LEU A 1 96 ? 0.779 -1.473 17.293 1.00 87.31 96 LEU A CA 1
ATOM 784 C C . LEU A 1 96 ? 2.259 -1.775 17.056 1.00 87.31 96 LEU A C 1
ATOM 786 O O . LEU A 1 96 ? 2.634 -2.514 16.149 1.00 87.31 96 LEU A O 1
ATOM 790 N N . LYS A 1 97 ? 3.129 -1.209 17.896 1.00 72.50 97 LYS A N 1
ATOM 791 C CA . LYS A 1 97 ? 4.546 -1.573 17.895 1.00 72.50 97 LYS A CA 1
ATOM 792 C C . LYS A 1 97 ? 4.645 -3.026 18.353 1.00 72.50 97 LYS A C 1
ATOM 794 O O . LYS A 1 97 ? 4.361 -3.327 19.511 1.00 72.50 97 LYS A O 1
ATOM 799 N N . THR A 1 98 ? 5.060 -3.926 17.467 1.00 68.81 98 THR A N 1
ATOM 800 C CA . THR A 1 98 ? 5.411 -5.289 17.873 1.00 68.81 98 THR A CA 1
ATOM 801 C C . THR A 1 98 ? 6.529 -5.189 18.905 1.00 68.81 98 THR A C 1
ATOM 803 O O . THR A 1 98 ? 7.581 -4.616 18.604 1.00 68.81 98 THR A O 1
ATOM 806 N N . LYS A 1 99 ? 6.314 -5.704 20.124 1.00 60.47 99 LYS A N 1
ATOM 807 C CA . LYS A 1 99 ? 7.413 -5.868 21.081 1.00 60.47 99 LYS A CA 1
ATOM 808 C C . LYS A 1 99 ? 8.479 -6.707 20.381 1.00 60.47 99 LYS A C 1
ATOM 810 O O . LYS A 1 99 ? 8.167 -7.762 19.831 1.00 60.47 99 LYS A O 1
ATOM 815 N N . SER A 1 100 ? 9.697 -6.185 20.304 1.00 57.41 100 SER A N 1
ATOM 816 C CA . SER A 1 100 ? 10.837 -6.917 19.766 1.00 57.41 100 SER A CA 1
ATOM 817 C C . SER A 1 100 ? 10.926 -8.248 20.507 1.00 57.41 100 SER A C 1
ATOM 819 O O . SER A 1 100 ? 11.062 -8.250 21.725 1.00 57.41 100 SER A O 1
ATOM 821 N N . LYS A 1 101 ? 10.791 -9.371 19.792 1.00 57.22 101 LYS A N 1
ATOM 822 C CA . LYS A 1 101 ? 11.239 -10.658 20.326 1.00 57.22 101 LYS A CA 1
ATOM 823 C C . LYS A 1 101 ? 12.740 -10.515 20.544 1.00 57.22 101 LYS A C 1
ATOM 825 O O . LYS A 1 101 ? 13.464 -10.313 19.566 1.00 57.22 101 LYS A O 1
ATOM 830 N N . ASP A 1 102 ? 13.175 -10.564 21.797 1.00 49.19 102 ASP A N 1
ATOM 831 C CA . ASP A 1 102 ? 14.585 -10.691 22.141 1.00 49.19 102 ASP A CA 1
ATOM 832 C C . ASP A 1 102 ? 15.133 -11.899 21.377 1.00 49.19 102 ASP A C 1
ATOM 834 O O . ASP A 1 102 ? 14.633 -13.020 21.499 1.00 49.19 102 ASP A O 1
ATOM 838 N N . LYS A 1 103 ? 16.083 -11.648 20.475 1.00 48.09 103 LYS A N 1
ATOM 839 C CA . LYS A 1 103 ? 16.686 -12.689 19.646 1.00 48.09 103 LYS A CA 1
ATOM 840 C C . LYS A 1 103 ? 17.712 -13.449 20.477 1.00 48.09 103 LYS A C 1
ATOM 842 O O . LYS A 1 103 ? 18.900 -13.207 20.328 1.00 48.09 103 LYS A O 1
ATOM 847 N N . ASN A 1 104 ? 17.244 -14.385 21.290 1.00 49.34 104 ASN A N 1
ATOM 848 C CA . ASN A 1 104 ? 18.044 -15.531 21.701 1.00 49.34 104 ASN A CA 1
ATOM 849 C C . ASN A 1 104 ? 17.381 -16.779 21.119 1.00 49.34 104 ASN A C 1
ATOM 851 O O . ASN A 1 104 ? 16.373 -17.247 21.646 1.00 49.34 104 ASN A O 1
ATOM 855 N N . ASN A 1 105 ? 17.876 -17.229 19.964 1.00 44.25 105 ASN A N 1
ATOM 856 C CA . ASN A 1 105 ? 18.279 -18.617 19.719 1.00 44.25 105 ASN A CA 1
ATOM 857 C C . ASN A 1 105 ? 18.420 -18.920 18.227 1.00 44.25 105 ASN A C 1
ATOM 859 O O . ASN A 1 105 ? 17.583 -18.572 17.389 1.00 44.25 105 ASN A O 1
ATOM 863 N N . ASP A 1 106 ? 19.522 -19.607 17.965 1.00 49.09 106 ASP A N 1
ATOM 864 C CA . ASP A 1 106 ? 19.910 -20.273 16.740 1.00 49.09 106 ASP A CA 1
ATOM 865 C C . ASP A 1 106 ? 18.828 -21.251 16.269 1.00 49.09 106 ASP A C 1
ATOM 867 O O . ASP A 1 106 ? 18.265 -22.018 17.049 1.00 49.09 106 ASP A O 1
ATOM 871 N N . GLY A 1 107 ? 18.529 -21.228 14.972 1.00 39.75 107 GLY A N 1
ATOM 872 C CA . GLY A 1 107 ? 17.548 -22.133 14.381 1.00 39.75 107 GLY A CA 1
ATOM 873 C C . GLY A 1 107 ? 17.020 -21.621 13.053 1.00 39.75 107 GLY A C 1
ATOM 874 O O . GLY A 1 107 ? 15.971 -20.980 12.983 1.00 39.75 107 GLY A O 1
ATOM 875 N N . ALA A 1 108 ? 17.756 -21.901 11.977 1.00 44.19 108 ALA A N 1
ATOM 876 C CA . ALA A 1 108 ? 17.300 -21.680 10.613 1.00 44.19 108 ALA A CA 1
ATOM 877 C C . ALA A 1 108 ? 15.958 -22.397 10.378 1.00 44.19 108 ALA A C 1
ATOM 879 O O . ALA A 1 108 ? 15.915 -23.616 10.240 1.00 44.19 108 ALA A O 1
ATOM 880 N N . THR A 1 109 ? 14.865 -21.637 10.297 1.00 36.34 109 THR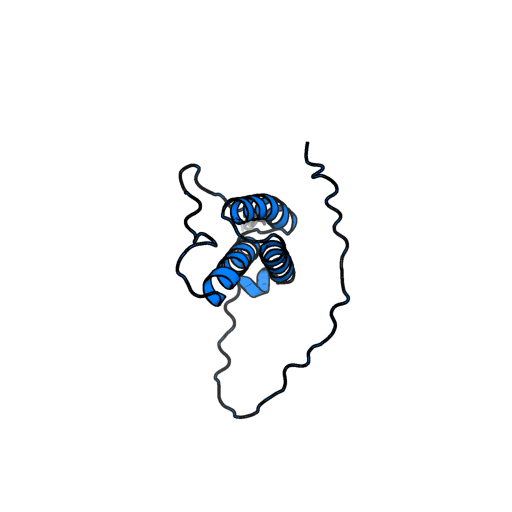 A N 1
ATOM 881 C CA . THR A 1 109 ? 13.581 -22.151 9.807 1.00 36.34 109 THR A CA 1
ATOM 882 C C . THR A 1 109 ? 13.398 -21.667 8.374 1.00 36.34 109 THR A C 1
ATOM 884 O O . THR A 1 109 ? 13.381 -20.463 8.101 1.00 36.34 109 THR A O 1
ATOM 887 N N . LYS A 1 110 ? 13.347 -22.622 7.443 1.00 37.78 110 LYS A N 1
ATOM 888 C CA . LYS A 1 110 ? 13.131 -22.391 6.013 1.00 37.78 110 LYS A CA 1
ATOM 889 C C . LYS A 1 110 ? 11.806 -21.642 5.826 1.00 37.78 110 LYS A C 1
ATOM 891 O O . LYS A 1 110 ? 10.808 -21.971 6.456 1.00 37.78 110 LYS A O 1
ATOM 896 N N . ARG A 1 111 ? 11.808 -20.597 4.993 1.00 40.16 111 ARG A N 1
ATOM 897 C CA . ARG A 1 111 ? 10.580 -19.899 4.593 1.00 40.16 111 ARG A CA 1
ATOM 898 C C . ARG A 1 111 ? 9.870 -20.768 3.564 1.00 40.16 111 ARG A C 1
ATOM 900 O O . ARG A 1 111 ? 10.289 -20.788 2.408 1.00 40.16 111 ARG A O 1
ATOM 907 N N . ASP A 1 112 ? 8.828 -21.464 3.994 1.00 38.94 112 ASP A N 1
ATOM 908 C CA . ASP A 1 112 ? 7.919 -22.152 3.086 1.00 38.94 112 ASP A CA 1
ATOM 909 C C . ASP A 1 112 ? 7.282 -21.132 2.139 1.00 38.94 112 ASP A C 1
ATOM 911 O O . ASP A 1 112 ? 6.702 -20.119 2.538 1.00 38.94 112 ASP A O 1
ATOM 915 N N . THR A 1 113 ? 7.471 -21.380 0.849 1.00 47.25 113 THR A N 1
ATOM 916 C CA . THR A 1 113 ? 6.859 -20.635 -0.247 1.00 47.25 113 THR A CA 1
ATOM 917 C C . THR A 1 113 ? 5.458 -21.214 -0.426 1.00 47.25 113 THR A C 1
ATOM 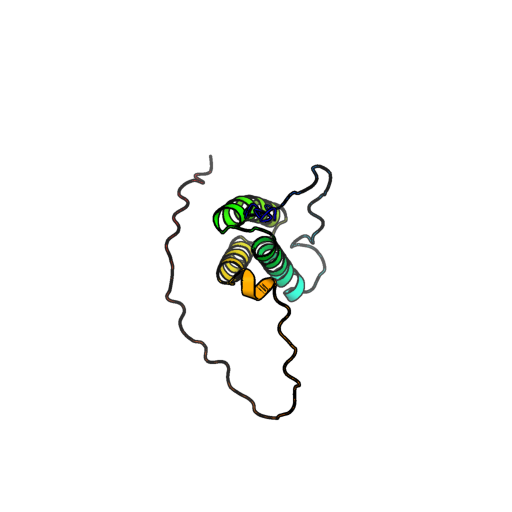919 O O . THR A 1 113 ? 5.259 -22.168 -1.167 1.00 47.25 113 THR A O 1
ATOM 922 N N . GLY A 1 114 ? 4.503 -20.695 0.348 1.00 32.09 114 GLY A N 1
ATOM 923 C CA . GLY A 1 114 ? 3.116 -21.158 0.364 1.00 32.09 114 GLY A CA 1
ATOM 924 C C . GLY A 1 114 ? 2.181 -20.273 -0.462 1.00 32.09 114 GLY A C 1
ATOM 925 O O . GLY A 1 114 ? 1.813 -19.191 -0.020 1.00 32.09 114 GLY A O 1
ATOM 926 N N . ASP A 1 115 ? 1.819 -20.797 -1.633 1.00 37.34 115 ASP A N 1
ATOM 927 C CA . ASP A 1 115 ? 0.558 -20.652 -2.379 1.00 37.34 115 ASP A CA 1
ATOM 928 C C . ASP A 1 115 ? 0.078 -19.254 -2.835 1.00 37.34 115 ASP A C 1
ATOM 930 O O . ASP A 1 115 ? -0.582 -18.485 -2.133 1.00 37.34 115 ASP A O 1
ATOM 934 N N . THR A 1 116 ? 0.344 -18.974 -4.111 1.00 48.88 116 THR A N 1
ATOM 935 C CA . THR A 1 116 ? -0.188 -17.865 -4.904 1.00 48.88 116 THR A CA 1
ATOM 936 C C . THR A 1 116 ? -1.615 -18.137 -5.398 1.00 48.88 116 THR A C 1
ATOM 938 O O . THR A 1 116 ? -1.808 -18.141 -6.602 1.00 48.88 116 THR A O 1
ATOM 941 N N . ASN A 1 117 ? -2.627 -18.360 -4.549 1.00 47.00 117 ASN A N 1
ATOM 942 C CA . ASN A 1 117 ? -4.010 -18.543 -5.047 1.00 47.00 117 ASN A CA 1
ATOM 943 C C . ASN A 1 117 ? -5.118 -18.046 -4.108 1.00 47.00 117 ASN A C 1
ATOM 945 O O . ASN A 1 117 ? -6.052 -18.778 -3.786 1.00 47.00 117 ASN A O 1
ATOM 949 N N . LYS A 1 118 ? -5.086 -16.770 -3.713 1.00 42.72 118 LYS A N 1
ATOM 950 C CA . LYS A 1 118 ? -6.307 -16.078 -3.261 1.00 42.72 118 LYS A CA 1
ATOM 951 C C . LYS A 1 118 ? -6.367 -14.685 -3.866 1.00 42.72 118 LYS A C 1
ATOM 953 O O . LYS A 1 118 ? -5.875 -13.721 -3.290 1.00 42.72 118 LYS A O 1
ATOM 958 N N . THR A 1 119 ? -6.956 -14.597 -5.052 1.00 44.03 119 THR A N 1
ATOM 959 C CA . THR A 1 119 ? -7.464 -13.354 -5.630 1.00 44.03 119 THR A CA 1
ATOM 960 C C . THR A 1 119 ? -8.857 -13.081 -5.054 1.00 44.03 119 THR A C 1
ATOM 962 O O . THR A 1 119 ? -9.812 -13.757 -5.433 1.00 44.03 119 THR A O 1
ATOM 965 N N . PRO A 1 120 ? -9.053 -12.091 -4.165 1.00 37.62 120 PRO A N 1
ATOM 966 C CA . PRO A 1 120 ? -10.343 -11.439 -4.093 1.00 37.62 120 PRO A CA 1
ATOM 967 C C . PRO A 1 120 ? -10.388 -10.447 -5.257 1.00 37.62 120 PRO A C 1
ATOM 969 O O . PRO A 1 120 ? -9.698 -9.430 -5.279 1.00 37.62 120 PRO A O 1
ATOM 972 N N . ILE A 1 121 ? -11.167 -10.815 -6.265 1.00 45.03 121 ILE A N 1
ATOM 973 C CA . ILE A 1 121 ? -11.638 -9.961 -7.354 1.00 45.03 121 ILE A CA 1
ATOM 974 C C . ILE A 1 121 ? -12.285 -8.690 -6.782 1.00 45.03 121 ILE A C 1
ATOM 976 O O . ILE A 1 121 ? -13.477 -8.667 -6.499 1.00 45.03 121 ILE A O 1
ATOM 980 N N . TYR A 1 122 ? -11.506 -7.618 -6.646 1.00 38.00 122 TYR A N 1
ATOM 981 C CA . TYR A 1 122 ? -12.038 -6.260 -6.719 1.00 38.00 122 TYR A CA 1
ATOM 982 C C . TYR A 1 122 ? -11.845 -5.767 -8.149 1.00 38.00 122 TYR A C 1
ATOM 984 O O . TYR A 1 122 ? -10.796 -5.254 -8.537 1.00 38.00 122 TYR A O 1
ATOM 992 N N . PHE A 1 123 ? -12.884 -5.986 -8.950 1.00 41.28 123 PHE A N 1
ATOM 993 C CA . PHE A 1 123 ? -13.061 -5.311 -10.223 1.00 41.28 123 PHE A CA 1
ATOM 994 C C . PHE A 1 123 ? -13.152 -3.805 -9.967 1.00 41.28 123 PHE A C 1
ATOM 996 O O . PHE A 1 123 ? -14.110 -3.322 -9.371 1.00 41.28 123 PHE A O 1
ATOM 1003 N N . SER A 1 124 ? -12.172 -3.056 -10.462 1.00 36.06 124 SER A N 1
ATOM 1004 C CA . SER A 1 124 ? -12.346 -1.644 -10.785 1.00 36.06 124 SER A CA 1
ATOM 1005 C C . SER A 1 124 ? -12.318 -1.531 -12.303 1.00 36.06 124 SER A C 1
ATOM 1007 O O . SER A 1 124 ? -11.300 -1.255 -12.937 1.00 36.06 124 SER A O 1
ATOM 1009 N N . THR A 1 125 ? -13.461 -1.846 -12.900 1.00 46.44 125 THR A N 1
ATOM 1010 C CA . THR A 1 125 ? -13.755 -1.554 -14.297 1.00 46.44 125 THR A CA 1
ATOM 1011 C C . THR A 1 125 ? -13.837 -0.039 -14.445 1.00 46.44 125 THR A C 1
ATOM 1013 O O . THR A 1 125 ? -14.874 0.526 -14.124 1.00 46.44 125 THR A O 1
ATOM 1016 N N . ALA A 1 126 ? -12.756 0.616 -14.873 1.00 39.78 126 ALA A N 1
ATOM 1017 C CA . ALA A 1 126 ? -12.784 1.821 -15.716 1.00 39.78 126 ALA A CA 1
ATOM 1018 C C . ALA A 1 126 ? -11.403 2.487 -15.782 1.00 39.78 126 ALA A C 1
ATOM 1020 O O . ALA A 1 126 ? -11.150 3.455 -15.081 1.00 39.78 126 ALA A O 1
ATOM 1021 N N . TYR A 1 127 ? -10.543 2.031 -16.691 1.00 35.81 127 TYR A N 1
ATOM 1022 C CA . TYR A 1 127 ? -9.649 2.936 -17.421 1.00 35.81 127 TYR A CA 1
ATOM 1023 C C . TYR A 1 127 ? -9.489 2.401 -18.844 1.00 35.81 127 TYR A C 1
ATOM 1025 O O . TYR A 1 127 ? -8.539 1.698 -19.177 1.00 35.81 127 TYR A O 1
ATOM 1033 N N . ARG A 1 128 ? -10.481 2.711 -19.685 1.00 36.94 128 ARG A N 1
ATOM 1034 C CA . ARG A 1 128 ? -10.341 2.669 -21.140 1.00 36.94 128 ARG A CA 1
ATOM 1035 C C . ARG A 1 128 ? -9.734 4.012 -21.531 1.00 36.94 128 ARG A C 1
ATOM 1037 O O . ARG A 1 128 ? -10.384 5.043 -21.402 1.00 36.94 128 ARG A O 1
ATOM 1044 N N . ILE A 1 129 ? -8.454 3.980 -21.875 1.00 41.62 129 ILE A N 1
ATOM 1045 C CA . ILE A 1 129 ? -7.696 5.124 -22.381 1.00 41.62 129 ILE A CA 1
ATOM 1046 C C . ILE A 1 129 ? -8.281 5.497 -23.750 1.00 41.62 129 ILE A C 1
ATOM 1048 O O . ILE A 1 129 ? -8.563 4.605 -24.556 1.00 41.62 129 ILE A O 1
ATOM 1052 N N . GLN A 1 130 ? -8.487 6.794 -23.964 1.00 34.72 130 GLN A N 1
ATOM 1053 C CA . GLN A 1 130 ? -8.767 7.414 -25.256 1.00 34.72 130 GLN A CA 1
ATOM 1054 C C . GLN A 1 130 ? -7.525 8.198 -25.675 1.00 34.72 130 GLN A C 1
ATOM 1056 O O . GLN A 1 130 ? -6.888 8.779 -24.762 1.00 34.72 130 GLN A O 1
#

Organism: Xenopus laevis (NCBI:txid8355)

Radius of gyration: 19.3 Å; chains: 1; bounding box: 45×45×66 Å

InterPro domains:
  IPR058912 Helix-turn-helix domain, animal [PF26215] (25-81)